Protein AF-A0A838VBR7-F1 (afdb_monomer)

Secondary structure (DSSP, 8-state):
--HHHHHHHHHHHHHTT--GGGGGGGSGGG------

Sequence (36 aa):
IDPQAWLTDTLTRLANGHGRKRLSELMPWNYAPAVA

Foldseek 3Di:
DPPVQLVVVLVVCVVVPNDPVCNVCSDPVNDDPPDD

Mean predicted aligned error: 4.42 Å

Nearest PDB structures (foldseek):
  7xw1-assembly1_A  TM=5.235E-01  e=8.984E+00  Pseudomonas aeruginosa
  2gmy-assembly1_C  TM=4.792E-01  e=8.984E+00  Agrobacterium fabrum str. C58

pLDDT: mean 84.78, std 8.51, range [54.41, 93.62]

Structure (mmCIF, N/CA/C/O backbone):
data_AF-A0A838VBR7-F1
#
_entry.id   AF-A0A838VBR7-F1
#
loop_
_atom_site.group_PDB
_atom_site.id
_atom_site.type_symbol
_atom_site.label_atom_id
_atom_site.label_alt_id
_atom_site.label_comp_id
_atom_site.label_asym_id
_atom_site.label_entity_id
_atom_site.label_seq_id
_atom_site.pdbx_PDB_ins_code
_atom_site.Cartn_x
_atom_site.Cartn_y
_atom_site.Cartn_z
_atom_site.occupancy
_atom_site.B_iso_or_equiv
_atom_site.auth_seq_id
_atom_site.auth_comp_id
_atom_site.auth_asym_id
_atom_site.auth_atom_id
_atom_site.pdbx_PDB_model_num
ATOM 1 N N . ILE A 1 1 ? -8.401 -5.307 9.695 1.00 76.44 1 ILE A N 1
ATOM 2 C CA . ILE A 1 1 ? -7.694 -5.638 8.435 1.00 76.44 1 ILE A CA 1
ATOM 3 C C . ILE A 1 1 ? -7.950 -7.106 8.179 1.00 76.44 1 ILE A C 1
ATOM 5 O O . ILE A 1 1 ? -7.724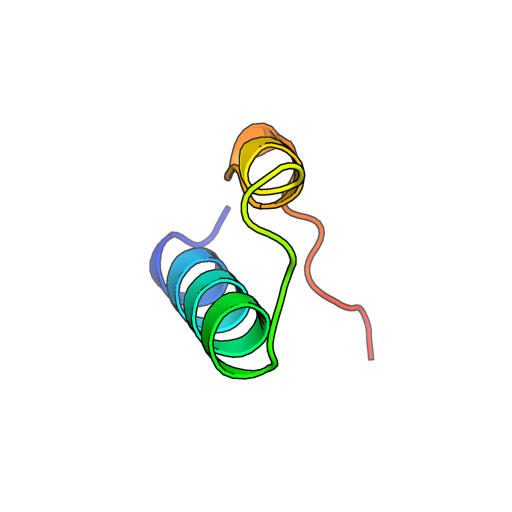 -7.892 9.090 1.00 76.44 1 ILE A O 1
ATOM 9 N N . ASP A 1 2 ? -8.459 -7.459 7.006 1.00 88.19 2 ASP A N 1
ATOM 10 C CA . ASP A 1 2 ? -8.419 -8.846 6.547 1.00 88.19 2 ASP A CA 1
ATOM 11 C C . ASP A 1 2 ? -6.983 -9.133 6.061 1.00 88.19 2 ASP A C 1
ATOM 13 O O . ASP A 1 2 ? -6.533 -8.474 5.114 1.00 88.19 2 ASP A O 1
ATOM 17 N N . PRO A 1 3 ? -6.237 -10.052 6.706 1.00 88.50 3 PRO A N 1
ATOM 18 C CA . PRO A 1 3 ? -4.850 -10.330 6.343 1.00 88.50 3 PRO A CA 1
ATOM 19 C C . PRO A 1 3 ? -4.694 -10.852 4.912 1.00 88.50 3 PRO A C 1
ATOM 21 O O . PRO A 1 3 ? -3.718 -10.515 4.242 1.00 88.50 3 PRO A O 1
ATOM 24 N N . GLN A 1 4 ? -5.648 -11.655 4.434 1.00 92.12 4 GLN A N 1
ATOM 25 C CA . GLN A 1 4 ? -5.590 -12.262 3.108 1.00 92.12 4 GLN A CA 1
ATOM 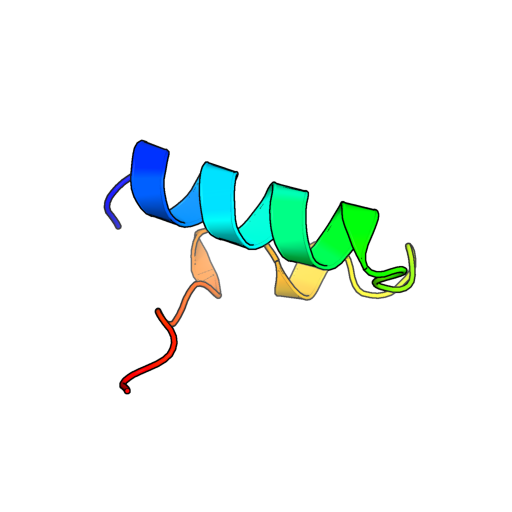26 C C . GLN A 1 4 ? -5.859 -11.214 2.023 1.00 92.12 4 GLN A C 1
ATOM 28 O O . GLN A 1 4 ? -5.150 -11.173 1.013 1.00 92.12 4 GLN A O 1
ATOM 33 N N . ALA A 1 5 ? -6.834 -10.330 2.249 1.00 90.44 5 ALA A N 1
ATOM 34 C CA . ALA A 1 5 ? -7.133 -9.232 1.332 1.00 90.44 5 ALA A CA 1
ATOM 35 C C . ALA A 1 5 ? -5.957 -8.246 1.222 1.00 90.44 5 ALA A C 1
ATOM 37 O O . ALA A 1 5 ? -5.528 -7.919 0.115 1.00 90.44 5 ALA A O 1
ATOM 38 N N . TRP A 1 6 ? -5.384 -7.833 2.360 1.00 90.62 6 TRP A N 1
ATOM 39 C CA . TRP A 1 6 ? -4.227 -6.931 2.392 1.00 90.62 6 TRP A CA 1
ATOM 40 C C . TRP A 1 6 ? -3.014 -7.509 1.658 1.00 90.62 6 TRP A C 1
ATOM 42 O O . TRP A 1 6 ? -2.391 -6.815 0.850 1.00 90.62 6 TRP A O 1
ATOM 52 N N . LEU A 1 7 ? -2.683 -8.778 1.909 1.00 92.56 7 LEU A N 1
ATOM 53 C CA . LEU A 1 7 ? -1.538 -9.420 1.269 1.00 92.56 7 LEU A CA 1
ATOM 54 C C . LEU A 1 7 ? -1.727 -9.508 -0.251 1.00 92.56 7 LEU A C 1
ATOM 56 O O . LEU A 1 7 ? -0.794 -9.236 -1.003 1.00 92.56 7 LEU A O 1
ATOM 60 N N . THR A 1 8 ? -2.940 -9.830 -0.701 1.00 93.62 8 THR A N 1
ATOM 61 C CA . THR A 1 8 ? -3.272 -9.923 -2.130 1.00 93.62 8 THR A CA 1
ATOM 62 C C . THR A 1 8 ? -3.110 -8.573 -2.838 1.00 93.62 8 THR A C 1
ATOM 64 O O . THR A 1 8 ? -2.440 -8.494 -3.871 1.00 93.62 8 THR A O 1
ATOM 67 N N . ASP A 1 9 ? -3.659 -7.494 -2.273 1.00 91.06 9 ASP A N 1
ATOM 68 C CA . ASP A 1 9 ? -3.511 -6.132 -2.812 1.00 91.06 9 ASP A CA 1
ATOM 69 C C . ASP A 1 9 ? -2.041 -5.674 -2.799 1.00 91.06 9 ASP A C 1
ATOM 71 O O . ASP A 1 9 ? -1.530 -5.149 -3.790 1.00 91.06 9 ASP A O 1
ATOM 75 N N . THR A 1 10 ? -1.317 -5.968 -1.717 1.00 90.75 10 THR A N 1
ATOM 76 C CA . THR A 1 10 ? 0.106 -5.631 -1.570 1.00 90.75 10 THR A C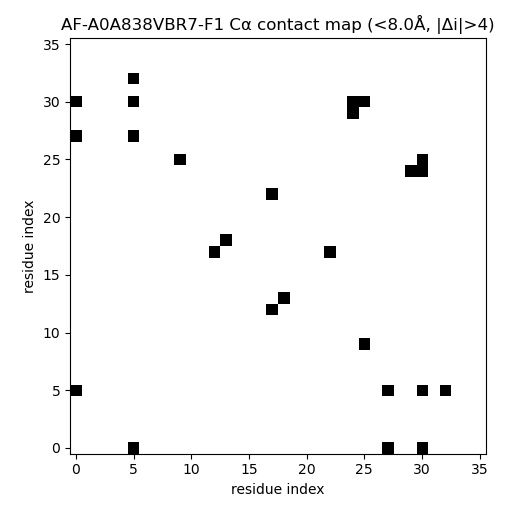A 1
ATOM 77 C C . THR A 1 10 ? 0.963 -6.315 -2.634 1.00 90.75 10 THR A C 1
ATOM 79 O O . THR A 1 10 ? 1.755 -5.653 -3.308 1.00 90.75 10 THR A O 1
ATOM 82 N N . LEU A 1 11 ? 0.787 -7.626 -2.834 1.00 92.06 11 LEU A N 1
ATOM 83 C CA . LEU A 1 11 ? 1.499 -8.387 -3.864 1.00 92.06 11 LEU A CA 1
ATOM 84 C C . LEU A 1 11 ? 1.152 -7.898 -5.274 1.00 92.06 11 LEU A C 1
ATOM 86 O O . LEU A 1 11 ? 2.045 -7.777 -6.111 1.00 92.06 11 LEU A O 1
ATOM 90 N N . THR A 1 12 ? -0.111 -7.545 -5.520 1.00 92.88 12 THR A N 1
ATOM 91 C CA . THR A 1 12 ? -0.564 -6.996 -6.808 1.00 92.88 12 THR A CA 1
ATOM 92 C C . THR A 1 12 ? 0.129 -5.670 -7.124 1.00 92.88 12 THR A C 1
ATOM 94 O O . THR A 1 12 ? 0.651 -5.480 -8.221 1.00 92.88 12 THR A O 1
ATOM 97 N N . ARG A 1 13 ? 0.211 -4.753 -6.152 1.00 89.88 13 ARG A N 1
ATOM 98 C CA . ARG A 1 13 ? 0.908 -3.465 -6.318 1.00 89.88 13 ARG A CA 1
ATOM 99 C C . ARG A 1 13 ? 2.404 -3.653 -6.549 1.00 89.88 13 ARG A C 1
ATOM 101 O O . ARG A 1 13 ? 2.975 -2.987 -7.410 1.00 89.88 13 ARG A O 1
ATOM 108 N N . LEU A 1 14 ? 3.033 -4.580 -5.826 1.00 89.69 14 LEU A N 1
ATOM 109 C CA . LEU A 1 14 ? 4.443 -4.923 -6.024 1.00 89.69 14 LEU A CA 1
ATOM 110 C C . LEU A 1 14 ? 4.703 -5.486 -7.427 1.00 89.69 14 LEU A C 1
ATOM 112 O O . LEU A 1 14 ? 5.644 -5.045 -8.085 1.00 89.69 14 LEU A O 1
ATOM 116 N N . ALA A 1 15 ? 3.850 -6.396 -7.906 1.00 91.19 15 ALA A N 1
ATOM 117 C CA . ALA A 1 15 ? 3.929 -6.943 -9.260 1.00 91.19 15 ALA A CA 1
ATOM 118 C C . ALA A 1 15 ? 3.730 -5.864 -10.341 1.00 91.19 15 ALA A C 1
ATOM 120 O O . ALA A 1 15 ? 4.4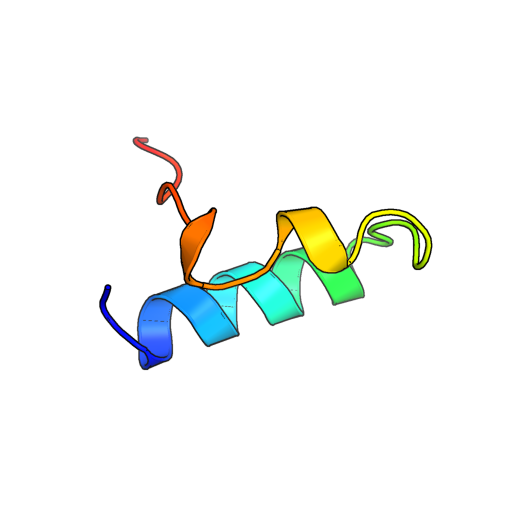05 -5.893 -11.366 1.00 91.19 15 ALA A O 1
ATOM 121 N N . ASN A 1 16 ? 2.884 -4.863 -10.077 1.00 90.62 16 ASN A N 1
ATOM 122 C CA . ASN A 1 16 ? 2.646 -3.717 -10.962 1.00 90.62 16 ASN A CA 1
ATOM 123 C C . ASN A 1 16 ? 3.759 -2.649 -10.927 1.00 90.62 16 ASN A C 1
ATOM 125 O O . ASN A 1 16 ? 3.599 -1.569 -11.495 1.00 90.62 16 ASN A O 1
ATOM 129 N N . GLY A 1 17 ? 4.893 -2.925 -10.275 1.00 86.50 17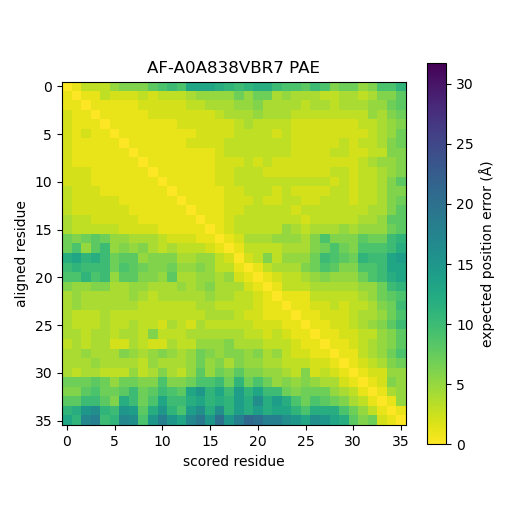 GLY A N 1
ATOM 130 C CA . GLY A 1 17 ? 6.051 -2.031 -10.271 1.00 86.50 17 GLY A CA 1
ATOM 131 C C . GLY A 1 17 ? 6.041 -0.984 -9.159 1.00 86.50 17 GLY A C 1
ATOM 13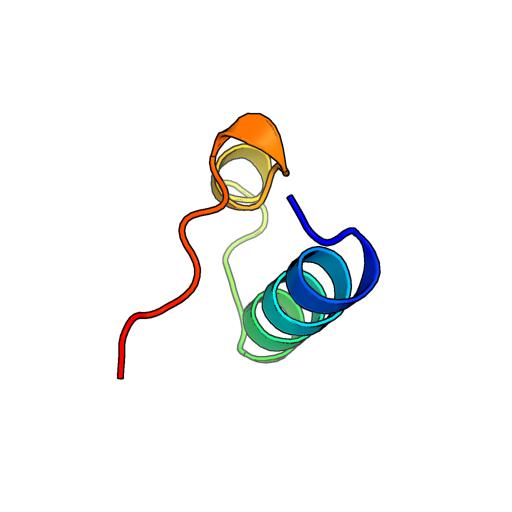2 O O . GLY A 1 17 ? 6.705 0.048 -9.289 1.00 86.50 17 GLY A O 1
ATOM 133 N N . HIS A 1 18 ? 5.327 -1.224 -8.050 1.00 83.75 18 HIS A N 1
ATOM 134 C CA . HIS A 1 18 ? 5.402 -0.340 -6.885 1.00 83.75 18 HIS A CA 1
ATOM 135 C C . HIS A 1 18 ? 6.854 -0.168 -6.427 1.00 83.75 18 HIS A C 1
ATOM 137 O O . HIS A 1 18 ? 7.594 -1.129 -6.200 1.00 83.75 18 HIS A O 1
ATOM 143 N N . GLY A 1 19 ? 7.284 1.086 -6.303 1.00 82.19 19 GLY A N 1
ATOM 144 C CA . GLY A 1 19 ?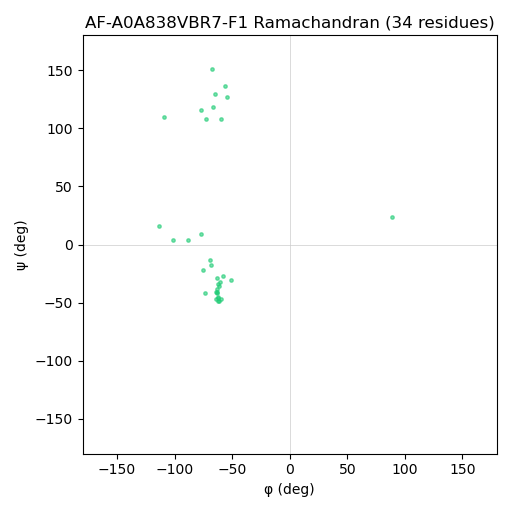 8.674 1.408 -6.008 1.00 82.19 19 GLY A CA 1
ATOM 145 C C . GLY A 1 19 ? 9.096 0.911 -4.624 1.00 82.19 19 GLY A C 1
ATOM 146 O O . GLY A 1 19 ? 8.475 1.251 -3.620 1.00 82.19 19 GLY A O 1
ATOM 147 N N . ARG A 1 20 ? 10.224 0.190 -4.544 1.00 75.50 20 ARG A N 1
ATOM 148 C CA . ARG A 1 20 ? 10.782 -0.363 -3.287 1.00 75.50 20 ARG A CA 1
ATOM 149 C C . ARG A 1 20 ? 10.924 0.663 -2.152 1.00 75.50 20 ARG A C 1
ATOM 151 O O . ARG A 1 20 ? 10.799 0.304 -0.988 1.00 75.50 20 ARG A O 1
ATOM 158 N N . LYS A 1 21 ? 11.155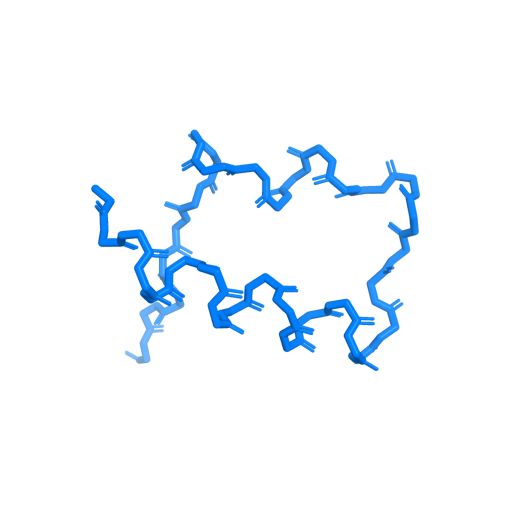 1.943 -2.476 1.00 83.06 21 LYS A N 1
ATOM 159 C CA . LYS A 1 21 ? 11.263 3.044 -1.495 1.00 83.06 21 LYS A CA 1
ATOM 160 C C . LYS A 1 21 ? 9.939 3.395 -0.800 1.00 83.06 21 LYS A C 1
ATOM 162 O O . LYS A 1 21 ? 9.961 4.114 0.189 1.00 83.06 21 LYS A O 1
ATOM 167 N N . ARG A 1 22 ? 8.812 2.899 -1.312 1.00 84.62 22 ARG A N 1
ATOM 168 C CA . ARG A 1 22 ? 7.451 3.171 -0.830 1.00 84.62 22 ARG A CA 1
ATOM 169 C C . ARG A 1 22 ? 6.790 1.924 -0.239 1.00 84.62 22 ARG A C 1
ATOM 171 O O . ARG A 1 22 ? 5.576 1.885 -0.075 1.00 84.62 22 ARG A O 1
ATOM 178 N N . LEU A 1 23 ? 7.564 0.881 0.073 1.00 83.56 23 LEU A N 1
ATOM 179 C CA . LEU A 1 23 ? 7.040 -0.353 0.671 1.00 83.56 23 LEU A CA 1
ATOM 180 C C . LEU A 1 23 ? 6.376 -0.103 2.036 1.00 83.56 23 LEU A C 1
ATOM 182 O O . LEU A 1 23 ? 5.396 -0.758 2.369 1.00 83.56 23 LEU A O 1
ATOM 186 N N . SER A 1 24 ? 6.867 0.879 2.795 1.00 86.00 24 SER A N 1
ATOM 187 C CA . SER A 1 24 ? 6.268 1.326 4.060 1.00 86.00 24 SER A CA 1
ATOM 188 C C . SER A 1 24 ? 4.813 1.791 3.912 1.00 86.00 24 SER A C 1
ATOM 190 O O . SER A 1 24 ? 4.033 1.683 4.855 1.00 86.00 24 SER A O 1
ATOM 192 N N . GLU A 1 25 ? 4.417 2.265 2.732 1.00 86.94 25 GLU A N 1
ATOM 193 C CA . GLU A 1 25 ? 3.038 2.666 2.435 1.00 86.94 25 GLU A CA 1
ATOM 194 C C . GLU A 1 25 ? 2.113 1.459 2.230 1.00 86.94 25 GLU A C 1
ATOM 196 O O . GLU A 1 25 ? 0.909 1.578 2.416 1.00 86.94 25 GLU A O 1
ATOM 201 N N . LEU A 1 26 ? 2.668 0.289 1.894 1.00 87.19 26 LEU A N 1
ATOM 202 C CA . LEU A 1 26 ? 1.920 -0.962 1.730 1.00 87.19 26 LEU A CA 1
ATOM 203 C C . LEU A 1 26 ? 1.788 -1.752 3.037 1.00 87.19 26 LEU A C 1
ATOM 205 O O . LEU A 1 26 ? 1.298 -2.878 3.045 1.00 87.19 26 LEU A O 1
ATOM 209 N N . MET A 1 27 ? 2.266 -1.200 4.148 1.00 89.69 27 MET A N 1
ATOM 210 C CA . MET A 1 27 ? 2.191 -1.867 5.438 1.00 89.69 27 MET A CA 1
ATOM 211 C C . MET A 1 27 ? 0.743 -1.975 5.927 1.00 89.69 27 MET A C 1
ATOM 213 O O . MET A 1 27 ? -0.075 -1.106 5.624 1.00 89.69 27 MET A O 1
ATOM 217 N N . PRO A 1 28 ? 0.409 -3.010 6.716 1.00 85.75 28 PRO A N 1
ATOM 218 C CA . PRO A 1 28 ? -0.979 -3.310 7.056 1.00 85.75 28 PRO A CA 1
ATOM 219 C C . PRO A 1 28 ? -1.634 -2.186 7.868 1.00 85.75 28 PRO A C 1
ATOM 221 O O . PRO A 1 28 ? -2.826 -1.942 7.727 1.00 85.75 28 PRO A O 1
ATOM 224 N N . TRP A 1 29 ? -0.859 -1.434 8.655 1.00 86.31 29 TRP A N 1
ATOM 225 C CA . TRP A 1 29 ? -1.352 -0.263 9.390 1.00 86.31 29 TRP A CA 1
ATOM 226 C C . TRP A 1 29 ? -1.735 0.930 8.496 1.00 86.31 29 TRP A C 1
ATOM 228 O O . TRP A 1 29 ? -2.480 1.792 8.946 1.00 86.31 29 TRP A O 1
ATOM 238 N N . ASN A 1 30 ? -1.270 0.963 7.242 1.00 85.12 30 ASN A N 1
ATOM 239 C CA . ASN A 1 30 ? -1.632 1.958 6.226 1.00 85.12 30 ASN A CA 1
ATOM 240 C C . ASN A 1 30 ? -2.669 1.422 5.222 1.00 85.12 30 ASN A C 1
ATOM 242 O O . ASN A 1 30 ? -3.003 2.100 4.250 1.00 85.12 30 ASN A O 1
ATOM 246 N N . TYR A 1 31 ? -3.164 0.196 5.417 1.00 84.00 31 TYR A N 1
ATOM 247 C CA . TYR A 1 31 ? -4.038 -0.456 4.452 1.00 84.00 31 TYR A CA 1
ATOM 248 C C . TYR A 1 31 ? -5.440 0.160 4.449 1.00 84.00 31 TYR A C 1
ATOM 250 O O . TYR A 1 31 ? -6.242 -0.068 5.356 1.00 84.00 31 TYR A O 1
ATOM 258 N N . ALA A 1 32 ? -5.744 0.891 3.378 1.00 80.88 32 ALA A N 1
ATOM 259 C CA . ALA A 1 32 ? -7.091 1.290 3.005 1.00 80.88 32 ALA A CA 1
ATOM 260 C C . ALA A 1 32 ? -7.483 0.496 1.746 1.00 80.88 32 ALA A C 1
ATOM 262 O O . ALA A 1 32 ? -6.886 0.731 0.688 1.00 80.88 32 ALA A O 1
ATOM 263 N N . PRO A 1 33 ? -8.424 -0.467 1.836 1.00 74.81 33 PRO A N 1
ATOM 264 C CA . PRO A 1 33 ? -8.890 -1.185 0.656 1.00 74.81 33 PRO A CA 1
ATOM 265 C C . PRO A 1 33 ? -9.414 -0.167 -0.356 1.00 74.81 33 PRO A C 1
ATOM 267 O O . PRO A 1 33 ? -10.097 0.787 0.024 1.00 74.81 33 PRO A O 1
ATOM 270 N N . ALA A 1 34 ? -9.069 -0.346 -1.631 1.00 68.44 34 ALA A N 1
ATOM 271 C CA . ALA A 1 34 ? -9.621 0.488 -2.687 1.00 68.44 34 ALA A CA 1
ATOM 272 C C . ALA A 1 34 ? -11.146 0.315 -2.672 1.00 68.44 34 ALA A C 1
ATOM 274 O O . ALA A 1 34 ? -11.655 -0.758 -2.992 1.00 68.44 34 ALA A O 1
ATOM 275 N N . VAL A 1 35 ? -11.863 1.348 -2.225 1.00 62.66 35 VAL A N 1
ATOM 276 C CA . VAL A 1 35 ? -13.310 1.435 -2.413 1.00 62.66 35 VAL A CA 1
ATOM 277 C C . VAL A 1 35 ? -13.530 1.585 -3.914 1.00 62.66 35 VAL A C 1
ATOM 279 O O . VAL A 1 35 ? -12.989 2.507 -4.524 1.00 62.66 35 VAL A O 1
ATOM 282 N N . ALA A 1 36 ? -14.233 0.609 -4.485 1.00 54.41 36 ALA A N 1
ATOM 283 C CA . ALA A 1 36 ? -14.714 0.641 -5.859 1.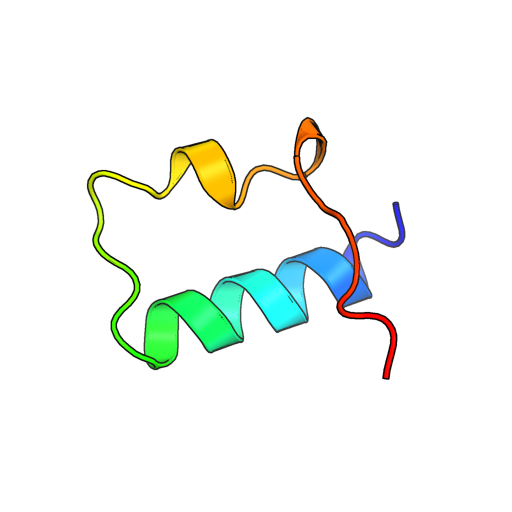00 54.41 36 ALA A CA 1
ATOM 284 C C . ALA A 1 36 ? -15.828 1.682 -6.021 1.00 54.41 36 ALA A C 1
ATOM 286 O O . ALA A 1 36 ? -16.609 1.854 -5.055 1.00 54.41 36 ALA A O 1
#

Solvent-accessible surface area (backbone atoms only — not comparable to full-atom values): 2404 Å² total; per-residue (Å²): 132,61,69,67,60,53,50,52,54,43,52,51,43,49,74,74,62,54,56,78,93,52,50,77,61,63,33,76,94,58,66,70,82,84,80,129

Radius of gyration: 9.44 Å; Cα contacts (8 Å, |Δi|>4): 13; chains: 1; bounding box: 26×15×20 Å